Protein AF-A0AA88HCE7-F1 (afdb_monomer_lite)

InterPro domains:
  IPR000210 BTB/POZ domain [PF00651] (40-69)
  IPR011333 SKP1/BTB/POZ domain superfamily [G3DSA:3.30.710.10] (13-70)
  IPR011333 SKP1/BTB/POZ domain superfamily [SSF54695] (21-69)
  IPR051481 BTB/POZ domain-containing protein and Galectin-3-binding [PTHR24410] (15-69)

Radius of gyration: 18.22 Å; chains: 1; bounding box: 39×23×52 Å

Structure (mmCIF, N/CA/C/O backbone):
data_AF-A0AA88HCE7-F1
#
_entry.id   AF-A0AA88HCE7-F1
#
loop_
_atom_site.group_PDB
_atom_site.id
_atom_site.type_symbol
_atom_site.label_atom_id
_atom_site.label_alt_id
_atom_site.label_comp_id
_atom_site.label_asym_id
_atom_site.label_entity_id
_atom_site.label_seq_id
_atom_site.pdbx_PDB_ins_code
_atom_site.Cartn_x
_atom_site.Cartn_y
_atom_site.Cartn_z
_atom_site.occupancy
_atom_site.B_iso_or_equiv
_atom_site.auth_seq_id
_atom_site.auth_comp_id
_atom_site.auth_asym_id
_atom_site.auth_atom_id
_atom_site.pdbx_PDB_model_num
ATOM 1 N N . MET A 1 1 ? 22.336 8.733 -39.138 1.00 43.84 1 MET A N 1
ATOM 2 C CA . MET A 1 1 ? 21.478 9.216 -38.039 1.00 43.84 1 MET A CA 1
ATOM 3 C C . MET A 1 1 ? 20.174 8.452 -38.140 1.00 43.84 1 MET A C 1
ATOM 5 O O . MET A 1 1 ? 19.390 8.724 -39.037 1.00 43.84 1 MET A O 1
ATOM 9 N N . GLN A 1 2 ? 20.052 7.384 -37.352 1.00 37.62 2 GLN A N 1
ATOM 10 C CA . GLN A 1 2 ? 18.877 6.515 -37.331 1.00 37.62 2 GLN A CA 1
ATOM 11 C C . GLN A 1 2 ? 17.730 7.249 -36.641 1.00 37.62 2 GLN A C 1
ATOM 13 O O . GLN A 1 2 ? 17.892 7.744 -35.527 1.00 37.62 2 GLN A O 1
ATOM 18 N N . GLY A 1 3 ? 16.611 7.344 -37.354 1.00 40.00 3 GLY A N 1
ATOM 19 C CA . GLY A 1 3 ? 15.313 7.647 -36.780 1.00 40.00 3 GLY A CA 1
ATOM 20 C C . GLY A 1 3 ? 14.745 6.423 -36.066 1.00 40.00 3 GLY A C 1
ATOM 21 O O . GLY A 1 3 ? 15.145 5.290 -36.332 1.00 40.00 3 GLY A O 1
ATOM 22 N N . GLY A 1 4 ? 13.811 6.688 -35.162 1.00 38.91 4 GLY A N 1
ATOM 23 C CA . GLY A 1 4 ? 13.065 5.687 -34.414 1.00 38.91 4 GLY A CA 1
ATOM 24 C C . GLY A 1 4 ? 12.043 6.380 -33.527 1.00 38.91 4 GLY A C 1
ATOM 25 O O . GLY A 1 4 ? 12.193 6.406 -32.311 1.00 38.91 4 GLY A O 1
ATOM 26 N N . VAL A 1 5 ? 11.044 7.012 -34.145 1.00 48.25 5 VAL A N 1
ATOM 27 C CA . VAL A 1 5 ? 9.764 7.257 -33.474 1.00 48.25 5 VAL A CA 1
ATOM 28 C C . VAL A 1 5 ? 9.070 5.901 -33.402 1.00 48.25 5 VAL A C 1
ATOM 30 O O . VAL A 1 5 ? 8.835 5.283 -34.434 1.00 48.25 5 VAL A O 1
ATOM 33 N N . ALA A 1 6 ? 8.829 5.397 -32.194 1.00 51.06 6 ALA A N 1
ATOM 34 C CA . ALA A 1 6 ? 7.995 4.220 -32.005 1.00 51.06 6 ALA A CA 1
ATOM 35 C C . ALA A 1 6 ? 6.549 4.624 -32.323 1.00 51.06 6 ALA A C 1
ATOM 37 O O . ALA A 1 6 ? 5.875 5.254 -31.510 1.00 51.06 6 ALA A O 1
ATOM 38 N N . GLU A 1 7 ? 6.117 4.340 -33.548 1.00 42.69 7 GLU A N 1
ATOM 39 C CA . GLU A 1 7 ? 4.712 4.355 -33.933 1.00 42.69 7 GLU A CA 1
ATOM 40 C C . GLU A 1 7 ? 4.052 3.133 -33.291 1.00 42.69 7 GLU A C 1
ATOM 42 O O . GLU A 1 7 ? 4.360 1.994 -33.636 1.00 42.69 7 GLU A O 1
ATOM 47 N N . THR A 1 8 ? 3.181 3.358 -32.310 1.00 51.91 8 THR A N 1
ATOM 48 C CA . THR A 1 8 ? 2.328 2.294 -31.779 1.00 51.91 8 THR A CA 1
ATOM 49 C C . THR A 1 8 ? 1.163 2.108 -32.745 1.00 51.91 8 THR A C 1
ATOM 51 O O . THR A 1 8 ? 0.257 2.940 -32.807 1.00 51.91 8 THR A O 1
ATOM 54 N N . GLU A 1 9 ? 1.209 1.031 -33.527 1.00 47.75 9 GLU A N 1
ATOM 55 C CA . GLU A 1 9 ? 0.100 0.587 -34.367 1.00 47.75 9 GLU A CA 1
ATOM 56 C C . GLU A 1 9 ? -1.086 0.177 -33.483 1.00 47.75 9 GLU A C 1
ATOM 58 O O . GLU A 1 9 ? -0.999 -0.752 -32.680 1.00 47.75 9 GLU A O 1
ATOM 63 N N . VAL A 1 10 ? -2.210 0.879 -33.630 1.00 52.78 10 VAL A N 1
ATOM 64 C CA . VAL A 1 10 ? -3.482 0.508 -33.004 1.00 52.78 10 VAL A CA 1
ATOM 65 C C . VAL A 1 10 ? -4.103 -0.589 -33.868 1.00 52.78 10 VAL A C 1
ATOM 67 O O . VAL A 1 10 ? -4.595 -0.314 -34.963 1.00 52.78 10 VAL A O 1
ATOM 70 N N . THR A 1 11 ? -4.042 -1.839 -33.412 1.00 44.91 11 THR A N 1
ATOM 71 C CA . THR A 1 11 ? -4.745 -2.960 -34.049 1.00 44.91 11 THR A CA 1
ATOM 72 C C . THR A 1 11 ? -6.028 -3.246 -33.270 1.00 44.91 11 THR A C 1
ATOM 74 O O . THR A 1 11 ? -6.006 -3.759 -32.158 1.00 44.91 11 THR A O 1
ATOM 77 N N . ASP A 1 12 ? -7.162 -2.851 -33.855 1.00 60.50 12 ASP A N 1
ATOM 78 C CA . ASP A 1 12 ? -8.500 -3.256 -33.423 1.00 60.50 12 ASP A CA 1
ATOM 79 C C . ASP A 1 12 ? -8.677 -4.752 -33.716 1.00 60.50 12 ASP A C 1
ATOM 81 O O . ASP A 1 12 ? -8.763 -5.185 -34.867 1.00 60.50 12 ASP A O 1
ATOM 85 N N . GLY A 1 13 ? -8.663 -5.549 -32.653 1.00 46.62 13 GLY A N 1
ATOM 86 C CA . GLY A 1 13 ? -8.908 -6.981 -32.674 1.00 46.62 13 GLY A CA 1
ATOM 87 C C . GLY A 1 13 ? -9.379 -7.394 -31.291 1.00 46.62 13 GLY A C 1
ATOM 88 O O . GLY A 1 13 ? -8.685 -7.175 -30.307 1.00 46.62 13 GLY A O 1
ATOM 89 N N . SER A 1 14 ? -10.579 -7.959 -31.207 1.00 53.75 14 SER A N 1
ATOM 90 C CA . SER A 1 14 ? -11.216 -8.457 -29.987 1.00 53.75 14 SER A CA 1
ATOM 91 C C . SER A 1 14 ? -10.407 -9.586 -29.329 1.00 53.75 14 SER A C 1
ATOM 93 O O . SER A 1 14 ? -10.731 -10.766 -29.472 1.00 53.75 14 SER A O 1
ATOM 95 N N . ASN A 1 15 ? -9.340 -9.213 -28.636 1.00 50.84 15 ASN A N 1
ATOM 96 C CA . ASN A 1 15 ? -8.560 -10.013 -27.711 1.00 50.84 15 ASN A CA 1
ATOM 97 C C . ASN A 1 15 ? -8.009 -8.999 -26.703 1.00 50.84 15 ASN A C 1
ATOM 99 O O . ASN A 1 15 ? -7.070 -8.274 -27.010 1.00 50.84 15 ASN A O 1
ATOM 103 N N . GLU A 1 16 ? -8.675 -8.854 -25.556 1.00 61.41 16 GLU A N 1
ATOM 104 C CA . GLU A 1 16 ? -8.343 -7.870 -24.517 1.00 61.41 16 GLU A CA 1
ATOM 105 C C . GLU A 1 16 ?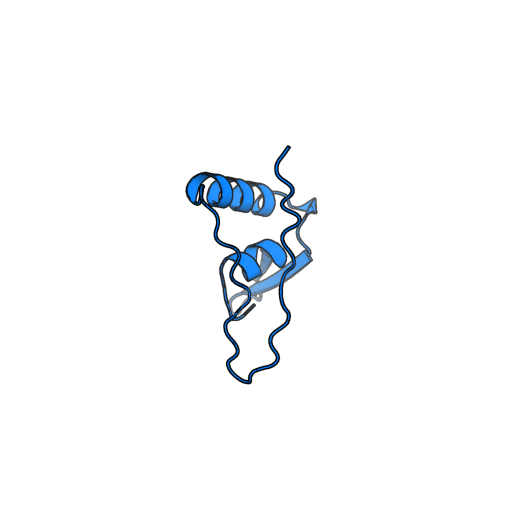 -7.016 -8.247 -23.833 1.00 61.41 16 GLU A C 1
ATOM 107 O O . GLU A 1 16 ? -6.985 -8.639 -22.665 1.00 61.41 16 GLU A O 1
ATOM 112 N N . GLU A 1 17 ? -5.901 -8.207 -24.562 1.00 64.12 17 GLU A N 1
ATOM 113 C CA . GLU A 1 17 ? -4.584 -8.249 -23.946 1.00 64.12 17 GLU A CA 1
ATOM 114 C C . GLU A 1 17 ? -4.445 -6.957 -23.137 1.00 64.12 17 GLU A C 1
ATOM 116 O O . GLU A 1 17 ? -4.524 -5.868 -23.705 1.00 64.12 17 GLU A O 1
ATOM 121 N N . PRO A 1 18 ? -4.340 -7.042 -21.799 1.00 71.81 18 PRO A N 1
ATOM 122 C CA . PRO A 1 18 ? -4.252 -5.842 -20.988 1.00 71.81 18 PRO A CA 1
ATOM 123 C C . PRO A 1 18 ? -2.999 -5.065 -21.393 1.00 71.81 18 PRO A C 1
ATOM 125 O O . PRO A 1 18 ? -1.947 -5.670 -21.594 1.00 71.81 18 PRO A O 1
ATOM 128 N N . ASP A 1 19 ? -3.092 -3.736 -21.454 1.00 73.88 19 ASP A N 1
ATOM 129 C CA . ASP A 1 19 ? -1.922 -2.865 -21.574 1.00 73.88 19 ASP A CA 1
ATOM 130 C C . ASP A 1 19 ? -1.017 -3.081 -20.349 1.00 73.88 19 ASP A C 1
ATOM 132 O O . ASP A 1 19 ? -1.214 -2.512 -19.270 1.00 73.88 19 ASP A O 1
ATOM 136 N N . LEU A 1 20 ? -0.046 -3.987 -20.481 1.00 72.69 20 LEU A N 1
ATOM 137 C CA . LEU A 1 20 ? 0.868 -4.356 -19.409 1.00 72.69 20 LEU A CA 1
ATOM 138 C C . LEU A 1 20 ? 2.096 -3.447 -19.443 1.00 72.69 20 LEU A C 1
ATOM 140 O O . LEU A 1 20 ? 2.972 -3.581 -20.295 1.00 72.69 20 LEU A O 1
ATOM 144 N N . CYS A 1 21 ? 2.226 -2.587 -18.437 1.00 76.25 21 CYS A N 1
ATOM 145 C CA . CYS A 1 21 ? 3.489 -1.914 -18.151 1.00 76.25 21 CYS A CA 1
ATOM 146 C C . CYS A 1 21 ? 4.473 -2.908 -17.511 1.00 76.25 21 CYS A C 1
ATOM 148 O O . CYS A 1 21 ? 4.281 -3.345 -16.372 1.00 76.25 21 CYS A O 1
ATOM 150 N N . ILE A 1 22 ? 5.540 -3.272 -18.230 1.00 82.62 22 ILE A N 1
ATOM 151 C CA . ILE A 1 22 ? 6.613 -4.123 -17.698 1.00 82.62 22 ILE A CA 1
ATOM 152 C C . ILE A 1 22 ? 7.684 -3.241 -17.052 1.00 82.62 22 ILE A C 1
ATOM 154 O O . ILE A 1 22 ? 8.338 -2.447 -17.720 1.00 82.62 22 ILE A O 1
ATOM 158 N N . TYR A 1 23 ? 7.892 -3.416 -15.746 1.00 84.31 23 TYR A N 1
ATOM 159 C CA . TYR A 1 23 ? 8.935 -2.720 -14.992 1.00 84.31 23 TYR A CA 1
ATOM 160 C C . TYR A 1 23 ? 10.168 -3.611 -14.816 1.00 84.31 23 TYR A C 1
ATOM 162 O O . TYR A 1 23 ? 10.066 -4.720 -14.284 1.00 84.31 23 TYR A O 1
ATOM 170 N N . GLU A 1 24 ? 11.341 -3.111 -15.212 1.00 90.44 24 GLU A N 1
ATOM 171 C CA . GLU A 1 24 ? 12.613 -3.827 -15.041 1.00 90.44 24 GLU A CA 1
ATOM 172 C C . GLU A 1 24 ? 13.011 -3.930 -13.557 1.00 90.44 24 GLU A C 1
ATOM 174 O O . GLU A 1 24 ? 13.337 -5.013 -13.068 1.00 90.44 24 GLU A O 1
ATOM 179 N N . ASN A 1 25 ? 12.914 -2.828 -12.801 1.00 92.50 25 ASN A N 1
ATOM 180 C CA . ASN A 1 25 ? 13.268 -2.785 -11.379 1.00 92.50 25 ASN A CA 1
ATOM 181 C C . ASN A 1 25 ? 12.045 -2.972 -10.466 1.00 92.50 25 ASN A C 1
ATOM 183 O O . ASN A 1 25 ? 11.515 -2.022 -9.886 1.00 92.50 25 ASN A O 1
ATOM 187 N N . LYS A 1 26 ? 11.611 -4.224 -10.309 1.00 91.00 26 LYS A N 1
ATOM 188 C CA . LYS A 1 26 ? 10.455 -4.578 -9.465 1.00 91.00 26 LYS A CA 1
ATOM 189 C C . LYS A 1 26 ? 10.665 -4.251 -7.983 1.00 91.00 26 LYS A C 1
ATOM 191 O O . LYS A 1 26 ? 9.722 -3.846 -7.314 1.00 91.00 26 LYS A O 1
ATOM 196 N N . SER A 1 27 ? 11.882 -4.436 -7.470 1.00 94.00 27 SER A N 1
ATOM 197 C CA . SER A 1 27 ? 12.211 -4.170 -6.063 1.00 94.00 27 SER A CA 1
ATOM 198 C C . SER A 1 27 ? 12.190 -2.681 -5.734 1.00 94.00 27 SER A C 1
ATOM 200 O O . SER A 1 27 ? 11.625 -2.305 -4.715 1.00 94.00 27 SER A O 1
ATOM 202 N N . GLY A 1 28 ? 12.755 -1.843 -6.610 1.00 95.06 28 GLY A N 1
ATOM 203 C CA . GLY A 1 28 ? 12.718 -0.389 -6.453 1.00 95.06 28 GLY A CA 1
ATOM 204 C C . GLY A 1 28 ? 11.282 0.119 -6.466 1.00 95.06 28 GLY A C 1
ATOM 205 O O . GLY A 1 28 ? 10.856 0.759 -5.513 1.00 95.06 28 GLY A O 1
ATOM 206 N N . LEU A 1 29 ? 10.495 -0.308 -7.461 1.00 92.44 29 LEU A N 1
ATOM 207 C CA . LEU A 1 29 ? 9.081 0.051 -7.541 1.00 92.44 29 LEU A CA 1
ATOM 208 C C . LEU A 1 29 ? 8.292 -0.381 -6.294 1.00 92.44 29 LEU A C 1
ATOM 210 O O . LEU A 1 29 ? 7.440 0.361 -5.821 1.00 92.44 29 LEU A O 1
ATOM 214 N N . ALA A 1 30 ? 8.554 -1.568 -5.739 1.00 93.69 30 ALA A N 1
ATOM 215 C CA . ALA A 1 30 ? 7.868 -2.026 -4.532 1.00 93.69 30 ALA A CA 1
ATOM 216 C C . ALA A 1 30 ? 8.180 -1.151 -3.304 1.00 93.69 30 ALA A C 1
ATOM 218 O O . ALA A 1 30 ? 7.267 -0.849 -2.532 1.00 93.69 30 ALA A O 1
ATOM 219 N N . GLU A 1 31 ? 9.436 -0.731 -3.133 1.00 96.69 31 GLU A N 1
ATOM 220 C CA . GLU A 1 31 ? 9.827 0.185 -2.055 1.00 96.69 31 GLU A CA 1
ATOM 221 C C . GLU A 1 31 ? 9.249 1.590 -2.271 1.00 96.69 31 GLU A C 1
ATOM 223 O O . GLU A 1 31 ? 8.723 2.176 -1.324 1.00 96.69 31 GLU A O 1
ATOM 228 N N . ASP A 1 32 ? 9.228 2.085 -3.509 1.00 94.88 32 ASP A N 1
ATOM 229 C CA . ASP A 1 32 ? 8.611 3.372 -3.847 1.00 94.88 32 ASP A CA 1
ATOM 230 C C . ASP A 1 32 ? 7.104 3.362 -3.545 1.00 94.88 32 ASP A C 1
ATOM 232 O O . ASP A 1 32 ? 6.584 4.254 -2.872 1.00 94.88 32 ASP A O 1
ATOM 236 N N . LEU A 1 33 ? 6.388 2.313 -3.966 1.00 95.31 33 LEU A N 1
ATOM 237 C CA . LEU A 1 33 ? 4.959 2.151 -3.678 1.00 95.31 33 LEU A CA 1
ATOM 238 C C . LEU A 1 33 ? 4.687 2.036 -2.170 1.00 95.31 33 LEU A C 1
ATOM 240 O O . LEU A 1 33 ? 3.675 2.547 -1.685 1.00 95.31 33 LEU A O 1
ATOM 244 N N . LYS A 1 34 ? 5.581 1.389 -1.414 1.00 94.56 34 LYS A N 1
ATOM 245 C CA . LYS A 1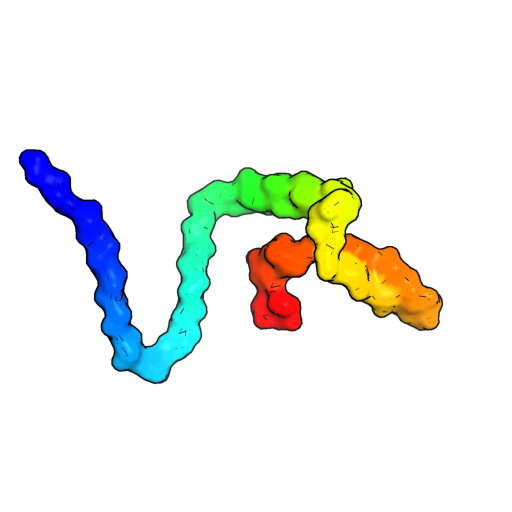 34 ? 5.495 1.292 0.049 1.00 94.56 34 LYS A CA 1
ATOM 246 C C . LYS A 1 34 ? 5.721 2.646 0.720 1.00 94.56 34 LYS A C 1
ATOM 248 O O . LYS A 1 34 ? 5.010 2.974 1.669 1.00 94.56 34 LYS A O 1
ATOM 253 N N . PHE A 1 35 ? 6.668 3.434 0.221 1.00 96.12 35 PHE A N 1
ATOM 254 C CA . PHE A 1 35 ? 6.923 4.787 0.697 1.00 96.12 35 PHE A CA 1
ATOM 255 C C . PHE A 1 35 ? 5.720 5.702 0.447 1.00 96.12 35 PHE A C 1
ATOM 257 O O . PHE A 1 35 ? 5.235 6.329 1.389 1.00 96.12 35 PHE A O 1
ATOM 264 N N . LEU A 1 36 ? 5.159 5.695 -0.766 1.00 94.81 36 LEU A N 1
ATOM 265 C CA . LEU A 1 36 ? 3.953 6.463 -1.096 1.00 94.81 36 LEU A CA 1
ATOM 266 C C . LEU A 1 36 ? 2.757 6.057 -0.226 1.00 94.81 36 LEU A C 1
ATOM 268 O O . LEU A 1 36 ? 2.046 6.918 0.281 1.00 94.81 36 LEU A O 1
ATOM 272 N N . ALA A 1 37 ? 2.563 4.758 0.014 1.00 93.81 37 ALA A N 1
ATOM 273 C CA . ALA A 1 37 ? 1.496 4.270 0.889 1.00 93.81 37 ALA A CA 1
ATOM 274 C C . ALA A 1 37 ? 1.671 4.678 2.365 1.00 93.81 37 ALA A C 1
ATOM 276 O O . ALA A 1 37 ? 0.702 4.655 3.120 1.00 93.81 37 ALA A O 1
ATOM 277 N N . SER A 1 38 ? 2.886 5.040 2.790 1.00 94.50 38 SER A N 1
ATOM 278 C CA . SER A 1 38 ? 3.151 5.527 4.149 1.00 94.50 38 SER A CA 1
ATOM 279 C C . SER A 1 38 ? 2.827 7.012 4.340 1.00 94.50 38 SER A C 1
ATOM 281 O O . SER A 1 38 ? 2.812 7.490 5.474 1.00 94.50 38 SER A O 1
ATOM 283 N N . MET A 1 39 ? 2.555 7.740 3.252 1.00 94.31 39 MET A N 1
ATOM 284 C CA . MET A 1 39 ? 2.248 9.166 3.287 1.00 94.31 39 MET A CA 1
ATOM 285 C C . MET A 1 39 ? 0.744 9.400 3.478 1.00 94.31 39 MET A C 1
ATOM 287 O O . MET A 1 39 ? -0.034 9.164 2.552 1.00 94.31 39 MET A O 1
ATOM 291 N N . PRO A 1 40 ? 0.304 9.920 4.637 1.00 91.62 40 PRO A N 1
ATOM 292 C CA . PRO A 1 40 ? -1.119 10.128 4.903 1.00 91.62 40 PRO A CA 1
ATOM 293 C C . PRO A 1 40 ? -1.756 11.190 3.996 1.00 91.62 40 PRO A C 1
ATOM 295 O O . PRO A 1 40 ? -2.956 11.135 3.748 1.00 91.62 40 PRO A O 1
ATOM 298 N N . GLU A 1 41 ? -0.967 12.134 3.479 1.00 95.75 41 GLU A N 1
ATOM 299 C CA . GLU A 1 41 ? -1.415 13.183 2.552 1.00 95.75 41 GLU A CA 1
ATOM 300 C C . GLU A 1 41 ? -1.816 12.659 1.166 1.00 95.75 41 GLU A C 1
ATOM 302 O O . GLU A 1 41 ? -2.549 13.337 0.450 1.00 95.75 41 GLU A O 1
ATOM 307 N N . LEU A 1 42 ? -1.362 11.457 0.795 1.00 96.19 42 LEU A N 1
ATOM 308 C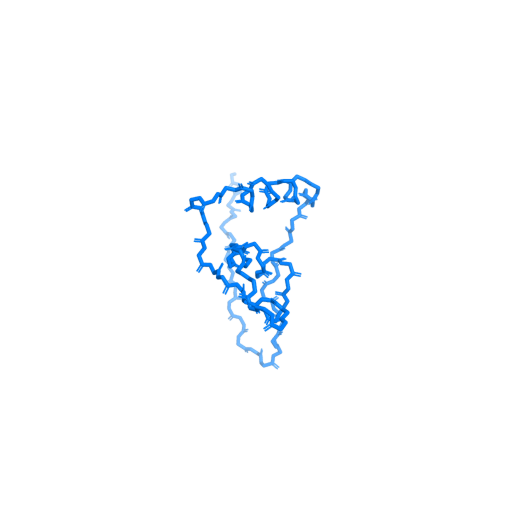 CA . LEU A 1 42 ? -1.638 10.848 -0.508 1.00 96.19 42 LEU A CA 1
ATOM 309 C C . LEU A 1 42 ? -2.828 9.880 -0.482 1.00 96.19 42 LEU A C 1
ATOM 311 O O . LEU A 1 42 ? -3.207 9.348 -1.524 1.00 96.19 42 LEU A O 1
ATOM 315 N N . CYS A 1 43 ? -3.413 9.631 0.690 1.00 96.00 43 CYS A N 1
ATOM 316 C CA . CYS A 1 43 ? -4.547 8.728 0.845 1.00 96.00 43 CYS A CA 1
ATOM 317 C C . CYS A 1 43 ? -5.803 9.287 0.161 1.00 96.00 43 CYS A C 1
ATOM 319 O O . CYS A 1 43 ? -6.308 10.344 0.539 1.00 96.00 43 CYS A O 1
ATOM 321 N N . ASP A 1 44 ? -6.346 8.538 -0.798 1.00 96.19 44 ASP A N 1
ATOM 322 C CA . ASP A 1 44 ? -7.528 8.908 -1.591 1.00 96.19 44 ASP A CA 1
ATOM 323 C C . ASP A 1 44 ? -8.663 7.864 -1.521 1.00 96.19 44 ASP A C 1
ATOM 325 O O . ASP A 1 44 ? -9.734 8.062 -2.099 1.00 96.19 44 ASP A O 1
ATOM 329 N N . VAL A 1 45 ? -8.460 6.764 -0.787 1.00 95.25 45 VAL A N 1
ATOM 330 C CA . VAL A 1 45 ? -9.491 5.764 -0.482 1.00 95.25 45 VAL A CA 1
ATOM 331 C C . VAL A 1 45 ? -9.412 5.313 0.976 1.00 95.25 45 VAL A C 1
ATOM 333 O O . VAL A 1 45 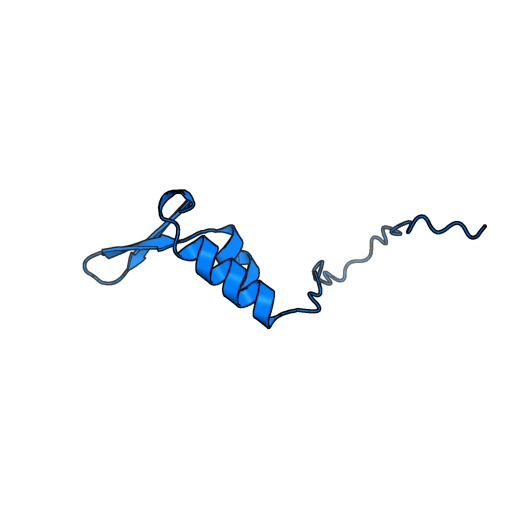? -8.336 5.204 1.567 1.00 95.25 45 VAL A O 1
ATOM 336 N N . THR A 1 46 ? -10.574 5.023 1.562 1.00 95.81 46 THR A N 1
ATOM 337 C CA . THR A 1 46 ? -10.700 4.488 2.920 1.00 95.81 46 THR A CA 1
ATOM 338 C C . THR A 1 46 ? -11.572 3.241 2.906 1.00 95.81 46 THR A C 1
ATOM 340 O O . THR A 1 46 ? -12.724 3.278 2.476 1.00 95.81 46 THR A O 1
ATOM 343 N N . PHE A 1 47 ? -11.027 2.140 3.410 1.00 95.06 47 PHE A N 1
ATOM 344 C CA . PHE A 1 47 ? -11.753 0.897 3.638 1.00 95.06 47 PHE A CA 1
ATOM 345 C C . PHE A 1 47 ? -12.263 0.868 5.072 1.00 95.06 47 PHE A C 1
ATOM 347 O O . PHE A 1 47 ? -11.560 1.281 5.985 1.00 95.06 47 PHE A O 1
ATOM 354 N N . LEU A 1 48 ? -13.474 0.363 5.278 1.00 97.25 48 LEU A N 1
ATOM 355 C CA . LEU A 1 48 ? -14.011 0.109 6.611 1.00 97.25 48 LEU A CA 1
ATOM 356 C C . LEU A 1 48 ? -13.930 -1.394 6.858 1.00 97.25 48 LEU A C 1
ATOM 358 O O . LEU A 1 48 ? -14.609 -2.161 6.174 1.00 97.25 48 LEU A O 1
ATOM 362 N N . VAL A 1 49 ? -13.067 -1.809 7.781 1.00 96.50 49 VAL A N 1
ATOM 363 C CA . VAL A 1 49 ? -12.673 -3.211 7.962 1.00 96.50 49 VAL A CA 1
ATOM 364 C C . VAL A 1 49 ? -13.228 -3.764 9.275 1.00 96.50 49 VAL A C 1
ATOM 366 O O . VAL A 1 49 ? -13.260 -3.072 10.290 1.00 96.50 49 VAL A O 1
ATOM 369 N N . GLY A 1 50 ? -13.665 -5.026 9.247 1.00 95.56 50 GLY A N 1
ATOM 370 C CA . GLY A 1 50 ? -14.214 -5.730 10.408 1.00 95.56 50 GLY A CA 1
ATOM 371 C C . GLY A 1 50 ? -15.612 -5.260 10.826 1.00 95.56 50 GLY A C 1
ATOM 372 O O . GLY A 1 50 ? -16.191 -4.344 10.239 1.00 95.56 50 GLY A O 1
ATOM 373 N N . ASP A 1 51 ? -16.153 -5.891 11.870 1.00 96.62 51 ASP A N 1
ATOM 374 C CA . ASP A 1 51 ? -17.493 -5.584 12.398 1.00 96.62 51 ASP A CA 1
ATOM 375 C C . ASP A 1 51 ? -17.575 -4.164 12.980 1.00 96.62 51 ASP A C 1
ATOM 377 O O . ASP A 1 51 ? -18.613 -3.504 12.915 1.00 96.62 51 ASP A O 1
ATOM 381 N N . THR A 1 52 ? -16.455 -3.669 13.511 1.00 96.06 52 THR A N 1
ATOM 382 C CA . THR A 1 52 ? -16.308 -2.321 14.074 1.00 96.06 52 THR A CA 1
ATOM 383 C C . THR A 1 52 ? -16.124 -1.238 13.014 1.00 96.06 52 THR A C 1
ATOM 385 O O . THR A 1 52 ? -16.128 -0.057 13.361 1.00 96.06 52 THR A O 1
ATOM 388 N N . ARG A 1 53 ? -16.025 -1.606 11.726 1.00 96.50 53 ARG A N 1
ATOM 389 C CA . ARG A 1 53 ? -15.840 -0.675 10.600 1.00 96.50 53 ARG A CA 1
ATOM 390 C C . ARG A 1 53 ? -14.627 0.239 10.798 1.00 96.50 53 ARG A C 1
ATOM 392 O O . ARG A 1 53 ? -14.711 1.446 10.573 1.00 96.50 53 ARG A O 1
ATOM 399 N N . GLU A 1 54 ? -13.502 -0.333 11.212 1.00 97.31 54 GLU A N 1
ATOM 400 C CA . GLU A 1 54 ? -12.261 0.411 11.426 1.00 97.31 54 GLU A CA 1
ATOM 401 C C . GLU A 1 54 ? -11.745 1.008 10.107 1.00 97.31 54 GLU A C 1
ATOM 403 O O . GLU A 1 54 ? -11.642 0.284 9.111 1.00 97.31 54 GLU A O 1
ATOM 408 N N . PRO A 1 55 ? -11.440 2.319 10.060 1.00 95.81 55 PRO A N 1
ATOM 409 C CA . PRO A 1 55 ? -10.981 2.967 8.842 1.00 95.81 55 PRO A CA 1
ATOM 410 C C . PRO A 1 55 ? -9.521 2.616 8.543 1.00 95.81 55 PRO A C 1
ATOM 412 O O . PRO A 1 55 ? -8.626 2.853 9.351 1.00 95.81 55 PRO A O 1
ATOM 415 N N . VAL A 1 56 ? -9.279 2.111 7.338 1.00 94.56 56 VAL A N 1
ATOM 416 C CA . VAL A 1 56 ? -7.953 1.821 6.791 1.00 94.56 56 VAL A CA 1
ATOM 417 C C . VAL A 1 56 ? -7.760 2.658 5.532 1.00 94.56 56 VAL A C 1
ATOM 419 O O . VAL A 1 56 ? -8.441 2.452 4.526 1.00 94.56 56 VAL A O 1
ATOM 422 N N . CYS A 1 57 ? -6.844 3.621 5.592 1.00 94.81 57 CYS A N 1
ATOM 423 C CA . CYS A 1 57 ? -6.526 4.494 4.466 1.00 94.81 57 CYS A CA 1
ATOM 424 C C . CYS A 1 57 ? -5.528 3.830 3.512 1.00 94.81 57 CYS A C 1
ATOM 426 O O . CYS A 1 57 ? -4.630 3.106 3.944 1.00 94.81 57 CYS A O 1
ATOM 428 N N . ALA A 1 58 ? -5.680 4.092 2.216 1.00 94.88 58 ALA A N 1
ATOM 429 C CA . ALA A 1 58 ? -4.762 3.629 1.185 1.00 94.88 58 ALA A CA 1
ATOM 430 C C . ALA A 1 58 ? -4.752 4.587 -0.017 1.00 94.88 58 ALA A C 1
ATOM 432 O O . ALA A 1 58 ? -5.516 5.552 -0.073 1.00 94.88 58 ALA A O 1
ATOM 433 N N . VAL A 1 59 ? -3.887 4.282 -0.985 1.00 96.81 59 VAL A N 1
ATOM 434 C CA . VAL A 1 59 ? -3.752 5.014 -2.249 1.00 96.81 59 VAL A CA 1
ATOM 435 C C . VAL A 1 59 ? -4.263 4.136 -3.392 1.00 96.81 59 VAL A C 1
ATOM 437 O O . VAL A 1 59 ? -3.714 3.055 -3.634 1.00 96.81 59 VAL A O 1
ATOM 440 N N . ARG A 1 60 ? -5.286 4.582 -4.126 1.00 93.81 60 ARG A N 1
ATOM 441 C CA . ARG A 1 60 ? -5.923 3.827 -5.222 1.00 93.81 60 ARG A CA 1
ATOM 442 C C . ARG A 1 60 ? -4.930 3.420 -6.298 1.00 93.81 60 ARG A C 1
ATOM 444 O O . ARG A 1 60 ? -4.943 2.270 -6.722 1.00 93.81 60 ARG A O 1
ATOM 451 N N . ALA A 1 61 ? -4.036 4.324 -6.695 1.00 92.31 61 ALA A N 1
ATOM 452 C CA . ALA A 1 61 ? -3.010 4.029 -7.695 1.00 92.31 61 ALA A CA 1
ATOM 453 C C . ALA A 1 61 ? -2.084 2.875 -7.258 1.00 92.31 61 ALA A C 1
ATOM 455 O O . ALA A 1 61 ? -1.764 1.994 -8.054 1.00 92.31 61 ALA A O 1
ATOM 456 N N . VAL A 1 62 ? -1.708 2.832 -5.974 1.00 94.25 62 VAL A N 1
ATOM 457 C CA . VAL A 1 62 ? -0.878 1.755 -5.409 1.00 94.25 62 VAL A CA 1
ATOM 458 C C . VAL A 1 62 ? -1.638 0.426 -5.390 1.00 94.25 62 VAL A C 1
ATOM 460 O O . VAL A 1 62 ? -1.049 -0.628 -5.636 1.00 94.25 62 VAL A O 1
ATOM 463 N N . LEU A 1 63 ? -2.943 0.456 -5.113 1.00 94.31 63 LEU A N 1
ATOM 464 C CA . LEU A 1 63 ? -3.783 -0.741 -5.126 1.00 94.31 63 LEU A CA 1
ATOM 465 C C . LEU A 1 63 ? -3.994 -1.280 -6.542 1.00 94.31 63 LEU A C 1
ATOM 467 O O . LEU A 1 63 ? -3.821 -2.481 -6.746 1.00 94.31 63 LEU A O 1
ATOM 471 N N . ALA A 1 64 ? -4.283 -0.410 -7.512 1.00 90.31 64 ALA A N 1
ATOM 472 C CA . ALA A 1 64 ? -4.435 -0.776 -8.920 1.00 90.31 64 ALA A CA 1
ATOM 473 C C . ALA A 1 64 ? -3.149 -1.400 -9.493 1.00 90.31 64 ALA A C 1
ATOM 475 O 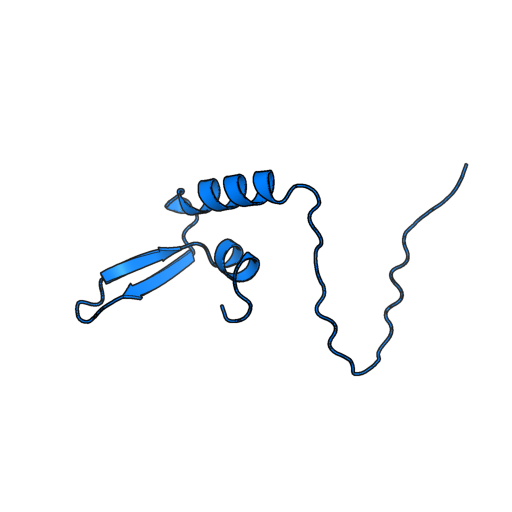O . ALA A 1 64 ? -3.199 -2.374 -10.237 1.00 90.31 64 ALA A O 1
ATOM 476 N N . ALA A 1 65 ? -1.975 -0.917 -9.071 1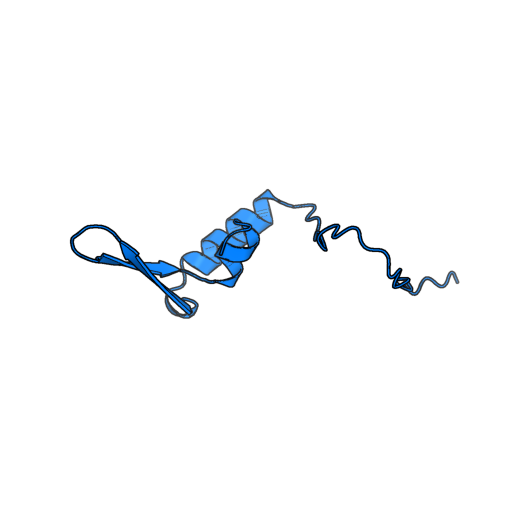.00 88.75 65 ALA A N 1
ATOM 477 C CA . ALA A 1 65 ? -0.696 -1.513 -9.463 1.00 88.75 65 ALA A CA 1
ATOM 478 C C . ALA A 1 65 ? -0.489 -2.945 -8.920 1.00 88.75 65 ALA A C 1
ATOM 480 O O . ALA A 1 65 ? 0.337 -3.695 -9.443 1.00 88.75 65 ALA A O 1
ATOM 481 N N . ARG A 1 66 ? -1.206 -3.336 -7.855 1.00 87.38 66 ARG A N 1
ATOM 482 C CA . ARG A 1 66 ? -1.023 -4.615 -7.141 1.00 87.38 66 ARG A CA 1
ATOM 483 C C . ARG A 1 66 ? -2.204 -5.578 -7.266 1.00 87.38 66 ARG A C 1
ATOM 485 O O . ARG A 1 66 ? -2.054 -6.749 -6.920 1.00 87.38 66 ARG A O 1
ATOM 492 N N . SER A 1 67 ? -3.361 -5.109 -7.723 1.00 85.75 67 SER A N 1
ATOM 493 C CA . SER A 1 67 ? -4.605 -5.874 -7.795 1.00 85.75 67 SER A CA 1
ATOM 494 C C . SER A 1 67 ? -5.346 -5.572 -9.089 1.00 85.75 67 SER A C 1
ATOM 496 O O . SER A 1 67 ? -5.484 -4.419 -9.472 1.00 85.75 67 SER A O 1
ATOM 498 N N . ARG A 1 68 ? -5.893 -6.613 -9.723 1.00 82.94 68 ARG A N 1
ATOM 499 C CA . ARG A 1 68 ? -6.756 -6.480 -10.911 1.00 82.94 68 ARG A CA 1
ATOM 500 C C . ARG A 1 68 ? -8.227 -6.191 -10.575 1.00 82.94 68 ARG A C 1
ATOM 502 O O . ARG A 1 68 ? -9.044 -6.124 -11.482 1.00 82.94 68 ARG A O 1
ATOM 509 N N . TYR A 1 69 ? -8.572 -6.093 -9.290 1.00 82.69 69 TYR A N 1
ATOM 510 C CA . TYR A 1 69 ? -9.957 -6.020 -8.802 1.00 82.69 69 TYR A CA 1
ATOM 511 C C . TYR A 1 69 ? -10.271 -4.744 -8.005 1.00 82.69 69 TYR A C 1
ATOM 513 O O . TYR A 1 69 ? -11.346 -4.655 -7.414 1.00 82.69 69 TYR A O 1
ATOM 521 N N . ILE A 1 70 ? -9.328 -3.799 -7.932 1.00 69.25 70 ILE A N 1
ATOM 522 C CA . ILE A 1 70 ? -9.497 -2.496 -7.269 1.00 69.25 70 ILE A CA 1
ATOM 523 C C . ILE A 1 70 ? -9.633 -1.403 -8.324 1.00 69.25 70 ILE A C 1
ATOM 525 O O . ILE A 1 70 ? -8.895 -1.491 -9.327 1.00 69.25 70 ILE A O 1
#

Foldseek 3Di:
DDDDDPDDDDDDDPDCPDPDDDDPCPPVVVVVLVVLQVDPVQFDDWFQDDPNGDTDTGHPVSCVVVDVPD

Sequence (70 aa):
MQGGVAETEVTDGSNEEPDLCIYENKSGLAEDLKFLASMPELCDVTFLVGDTREPVCAVRAVLAARSRYI

Organism: Artemia franciscana (NCBI:txid6661)

pLDDT: mean 81.13, std 19.45, range [37.62, 97.31]

Secondary structure (DSSP, 8-state):
-------------S---------S-HHHHHHHHHHHHT-GGG--EEEEETTTTEEEEE-HHHHHTT-TT-